Protein AF-A0A7W1AJH5-F1 (afdb_monomer_lite)

pLDDT: mean 73.21, std 15.47, range [35.78, 92.12]

Radius of gyration: 15.32 Å; chains: 1; bounding box: 30×39×43 Å

Secondary structure (DSSP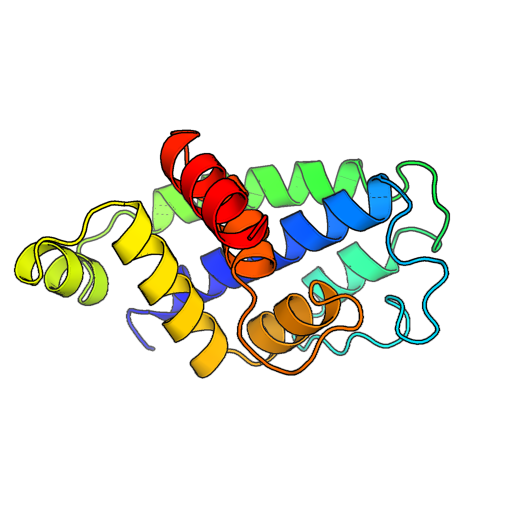, 8-state):
--TTHHHHHHHHHHHHHHHHHHHHTTTTSSSTTSGGG---S-HHHHHHHHSS-S-TTTTTHHHHHHHHHHHHHHHHHT-S--HHHHHHHHTT--HHHHHHHHHHHHHHH-HHHHHHHHHHS-SS-SS--HHHHHHHHHHH-SSSHHHHHHHHHHT-

Structure (mmCIF, N/CA/C/O backbone):
data_AF-A0A7W1AJH5-F1
#
_entry.id   AF-A0A7W1AJH5-F1
#
loop_
_atom_site.group_PDB
_atom_site.id
_atom_site.type_symbol
_atom_site.label_atom_id
_atom_site.label_alt_id
_atom_site.label_comp_id
_atom_site.label_asym_id
_atom_site.label_entity_id
_atom_site.label_seq_id
_atom_site.pdbx_PDB_ins_code
_atom_site.Cartn_x
_atom_site.Cartn_y
_atom_site.Cartn_z
_atom_site.occupancy
_atom_site.B_iso_or_equiv
_atom_site.auth_seq_id
_atom_site.auth_comp_id
_atom_site.auth_asym_id
_atom_site.auth_atom_id
_atom_site.pdbx_PDB_model_num
ATOM 1 N N . MET A 1 1 ? -12.081 16.401 8.264 1.00 48.94 1 MET A N 1
ATOM 2 C CA . MET A 1 1 ? -11.425 15.422 7.370 1.00 48.94 1 MET A CA 1
ATOM 3 C C . MET A 1 1 ? -11.322 14.108 8.123 1.00 48.94 1 MET A C 1
ATOM 5 O O . MET A 1 1 ? -11.073 14.148 9.318 1.00 48.94 1 MET A O 1
ATOM 9 N N . SER A 1 2 ? -11.655 12.993 7.473 1.00 60.62 2 SER A N 1
ATOM 10 C CA . SER A 1 2 ? -11.831 11.677 8.105 1.00 60.62 2 SER A CA 1
ATOM 11 C C . SER A 1 2 ? -10.592 11.236 8.894 1.00 60.62 2 SER A C 1
ATOM 13 O O . SER A 1 2 ? -9.488 11.267 8.360 1.00 60.62 2 SER A O 1
ATOM 15 N N . ASP A 1 3 ? -10.800 10.769 10.125 1.00 80.75 3 ASP A N 1
ATOM 16 C CA . ASP A 1 3 ? -9.815 10.124 11.015 1.00 80.75 3 ASP A CA 1
ATOM 17 C C . ASP A 1 3 ? -9.054 8.955 10.341 1.00 80.75 3 ASP A C 1
ATOM 19 O O . ASP A 1 3 ? -7.963 8.566 10.739 1.00 80.75 3 ASP A O 1
ATOM 23 N N . LEU A 1 4 ? -9.605 8.422 9.246 1.00 84.88 4 LEU A N 1
ATOM 24 C CA . LEU A 1 4 ? -9.017 7.336 8.464 1.00 84.88 4 LEU A CA 1
ATOM 25 C C . LEU A 1 4 ? -8.046 7.811 7.377 1.00 84.88 4 LEU A C 1
ATOM 27 O O . LEU A 1 4 ? -7.324 6.988 6.826 1.00 84.88 4 LEU A O 1
ATOM 31 N N . ALA A 1 5 ? -8.014 9.101 7.031 1.00 87.88 5 ALA A N 1
ATOM 32 C CA . ALA A 1 5 ? -7.222 9.583 5.898 1.00 87.88 5 ALA A CA 1
ATOM 33 C C . ALA A 1 5 ? -5.715 9.253 6.007 1.00 87.88 5 ALA A C 1
ATOM 35 O O . ALA A 1 5 ? -5.160 8.777 5.017 1.00 87.88 5 ALA A O 1
ATOM 36 N N . PRO A 1 6 ? -5.045 9.399 7.171 1.00 87.38 6 PRO A N 1
ATOM 37 C CA . PRO A 1 6 ? -3.642 8.994 7.314 1.00 87.38 6 PRO A CA 1
ATOM 38 C C . PRO A 1 6 ? -3.436 7.483 7.136 1.00 87.38 6 PRO A C 1
ATOM 40 O O . PRO 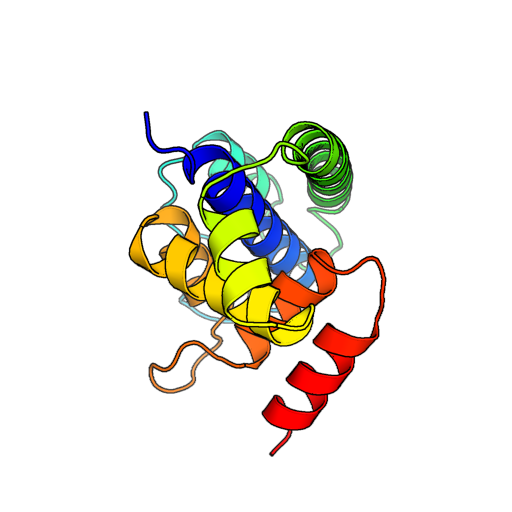A 1 6 ? -2.486 7.049 6.491 1.00 87.38 6 PRO A O 1
ATOM 43 N N . LEU A 1 7 ? -4.368 6.674 7.650 1.00 86.81 7 LEU A N 1
ATOM 44 C CA . LEU A 1 7 ? -4.346 5.216 7.518 1.00 86.81 7 LEU A CA 1
ATOM 45 C C . LEU A 1 7 ? -4.535 4.771 6.060 1.00 86.81 7 LEU A C 1
ATOM 47 O O . LEU A 1 7 ? -3.844 3.871 5.590 1.00 86.81 7 LEU A O 1
ATOM 51 N N . VAL A 1 8 ? -5.428 5.435 5.327 1.00 89.06 8 VAL A N 1
ATOM 52 C CA . VAL A 1 8 ? -5.651 5.194 3.896 1.00 89.06 8 VAL A CA 1
ATOM 53 C C . VAL A 1 8 ? -4.410 5.566 3.083 1.00 89.06 8 VAL A C 1
ATOM 55 O O . VAL A 1 8 ? -3.944 4.760 2.280 1.00 89.06 8 VAL A O 1
ATOM 58 N N . THR A 1 9 ? -3.818 6.738 3.338 1.00 90.06 9 THR A N 1
ATOM 59 C CA . THR A 1 9 ? -2.554 7.156 2.707 1.00 90.06 9 THR A CA 1
ATOM 60 C C . THR A 1 9 ? -1.438 6.152 2.976 1.00 90.06 9 THR A C 1
ATOM 62 O O . THR A 1 9 ? -0.675 5.806 2.074 1.00 90.06 9 THR A O 1
ATOM 65 N N . LEU A 1 10 ? -1.354 5.644 4.207 1.00 87.81 10 LEU A N 1
ATOM 66 C CA . LEU A 1 10 ? -0.370 4.640 4.579 1.00 87.81 10 LEU A CA 1
ATOM 67 C C . LEU A 1 10 ? -0.539 3.353 3.755 1.00 87.81 10 LEU A C 1
ATOM 69 O O . LEU A 1 10 ? 0.439 2.854 3.202 1.00 87.81 10 LEU A O 1
ATOM 73 N N . VAL A 1 11 ? -1.767 2.842 3.619 1.00 88.19 11 VAL A N 1
ATOM 74 C CA . VAL A 1 11 ? -2.050 1.658 2.788 1.00 88.19 11 VAL A CA 1
ATOM 75 C C . VAL A 1 11 ? -1.697 1.900 1.323 1.00 88.19 11 VAL A C 1
ATOM 77 O O . VAL A 1 11 ? -1.055 1.044 0.713 1.00 88.19 11 VAL A O 1
ATOM 80 N N . ARG A 1 12 ? -2.044 3.069 0.769 1.00 91.31 12 ARG A N 1
ATOM 81 C CA . ARG A 1 12 ? -1.682 3.435 -0.607 1.00 91.31 12 ARG A CA 1
ATOM 82 C C . ARG A 1 12 ? -0.172 3.346 -0.826 1.00 91.31 12 ARG A C 1
ATOM 84 O O . ARG A 1 12 ? 0.272 2.700 -1.771 1.00 91.31 12 ARG A O 1
ATOM 91 N N . ARG A 1 13 ? 0.624 3.925 0.082 1.00 90.81 13 ARG A N 1
ATOM 92 C CA . ARG A 1 13 ? 2.097 3.876 0.017 1.00 90.81 13 ARG A CA 1
ATOM 93 C C . ARG A 1 13 ? 2.631 2.447 0.085 1.00 90.81 13 ARG A C 1
ATOM 95 O O . ARG A 1 13 ? 3.586 2.114 -0.611 1.00 90.81 13 ARG A O 1
ATOM 102 N N . TYR A 1 14 ? 2.009 1.577 0.878 1.00 88.62 14 TYR A N 1
ATOM 103 C CA . TYR A 1 14 ? 2.383 0.163 0.912 1.00 88.62 14 TYR A CA 1
ATOM 104 C C . TYR A 1 14 ? 2.070 -0.576 -0.392 1.00 88.62 14 TYR A C 1
ATOM 106 O O . TYR A 1 14 ? 2.892 -1.378 -0.841 1.00 88.62 14 TYR A O 1
ATOM 114 N N . ALA A 1 15 ? 0.927 -0.289 -1.018 1.00 87.56 15 ALA A N 1
ATOM 115 C CA . ALA A 1 15 ? 0.580 -0.836 -2.327 1.00 87.56 15 ALA A CA 1
ATOM 116 C C . ALA A 1 15 ? 1.542 -0.343 -3.421 1.00 87.56 15 ALA A C 1
ATOM 118 O O . ALA A 1 15 ? 2.016 -1.140 -4.231 1.00 87.56 15 ALA A O 1
ATOM 119 N N . GLU A 1 16 ? 1.916 0.937 -3.387 1.00 89.44 16 GLU A N 1
ATOM 120 C CA . GLU A 1 16 ? 2.938 1.504 -4.268 1.00 89.44 16 GLU A CA 1
ATOM 121 C C . GLU A 1 16 ? 4.292 0.795 -4.076 1.00 89.44 16 GLU A C 1
ATOM 123 O O . GLU A 1 16 ? 4.892 0.316 -5.039 1.00 89.44 16 GLU A O 1
ATOM 128 N N . ALA A 1 17 ? 4.744 0.625 -2.829 1.00 88.38 17 ALA A N 1
ATOM 129 C CA . ALA A 1 17 ? 6.003 -0.054 -2.528 1.00 88.38 17 ALA A CA 1
ATOM 130 C C . ALA A 1 17 ? 6.011 -1.515 -3.005 1.00 88.38 17 ALA A C 1
ATOM 132 O O . ALA A 1 17 ? 7.032 -2.006 -3.489 1.00 88.38 17 ALA A O 1
ATOM 133 N N . ALA A 1 18 ? 4.884 -2.220 -2.883 1.00 84.31 18 ALA A N 1
ATOM 134 C CA . ALA A 1 18 ? 4.732 -3.568 -3.419 1.00 84.31 18 ALA A CA 1
ATOM 135 C C . ALA A 1 18 ? 4.888 -3.607 -4.943 1.00 84.31 18 ALA A C 1
ATOM 137 O O . ALA A 1 18 ? 5.587 -4.480 -5.467 1.00 84.31 18 ALA A O 1
ATOM 138 N N . LEU A 1 19 ? 4.300 -2.640 -5.648 1.00 82.56 19 LEU A N 1
ATOM 139 C CA . LEU A 1 19 ? 4.402 -2.551 -7.098 1.00 82.56 19 LEU A CA 1
ATOM 140 C C . LEU A 1 19 ? 5.844 -2.273 -7.536 1.00 82.56 19 LEU A C 1
ATOM 142 O O . LEU A 1 19 ? 6.363 -2.991 -8.389 1.00 82.56 19 LEU A O 1
ATOM 146 N N . LEU A 1 20 ? 6.531 -1.316 -6.901 1.00 84.12 20 LEU A N 1
ATOM 147 C CA . LEU A 1 20 ? 7.938 -1.022 -7.201 1.00 84.12 20 LEU A CA 1
ATOM 148 C C . LEU A 1 20 ? 8.844 -2.247 -6.996 1.00 84.12 20 LEU A C 1
ATOM 150 O O . LEU A 1 20 ? 9.734 -2.494 -7.810 1.00 84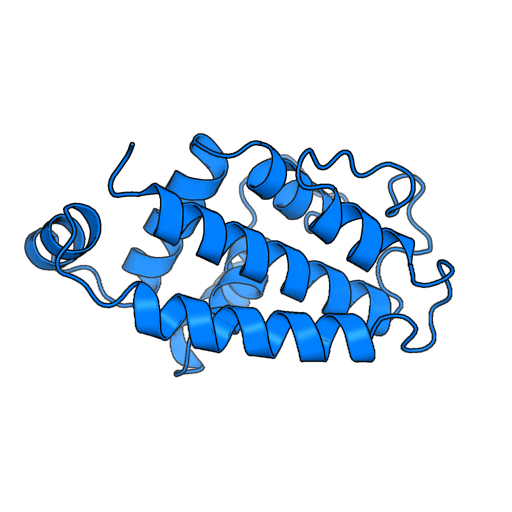.12 20 LEU A O 1
ATOM 154 N N . ARG A 1 21 ? 8.602 -3.065 -5.958 1.00 82.25 21 ARG A N 1
ATOM 155 C CA . ARG A 1 21 ? 9.339 -4.329 -5.762 1.00 82.25 21 ARG A CA 1
ATOM 156 C C . ARG A 1 21 ? 9.132 -5.302 -6.921 1.00 82.25 21 ARG A C 1
ATOM 158 O O . ARG A 1 21 ? 10.103 -5.900 -7.381 1.00 82.25 21 ARG A O 1
ATOM 165 N N . ARG A 1 22 ? 7.898 -5.451 -7.413 1.00 78.00 22 ARG A N 1
ATOM 166 C CA . ARG A 1 22 ? 7.602 -6.324 -8.562 1.00 78.00 22 ARG A CA 1
ATOM 167 C C . ARG A 1 22 ? 8.264 -5.828 -9.845 1.00 78.00 22 ARG A C 1
ATOM 169 O O . ARG A 1 22 ? 8.869 -6.636 -10.548 1.00 78.00 22 ARG A O 1
ATOM 176 N N . LEU A 1 23 ? 8.229 -4.518 -10.093 1.00 78.56 23 LEU A N 1
ATOM 177 C CA . LEU A 1 23 ? 8.905 -3.903 -11.237 1.00 78.56 23 LEU A CA 1
ATOM 178 C C . LEU A 1 23 ? 10.422 -4.098 -11.163 1.00 78.56 23 LEU A C 1
ATOM 180 O O . LEU A 1 23 ? 11.029 -4.553 -12.126 1.00 78.56 23 LEU A O 1
ATOM 184 N N . ASN A 1 24 ? 11.043 -3.871 -10.005 1.00 79.00 24 ASN A N 1
ATOM 185 C CA . ASN A 1 24 ? 12.473 -4.140 -9.826 1.00 79.00 24 ASN A CA 1
ATOM 186 C C . ASN A 1 24 ? 12.834 -5.621 -10.036 1.00 79.00 24 ASN A C 1
ATOM 188 O O . ASN A 1 24 ? 13.918 -5.914 -10.538 1.00 79.00 24 ASN A O 1
ATOM 192 N N . ALA A 1 25 ? 11.924 -6.546 -9.710 1.00 76.56 25 ALA A N 1
ATOM 193 C CA . ALA A 1 25 ? 12.073 -7.978 -9.981 1.00 76.56 25 ALA A CA 1
ATOM 194 C C . ALA A 1 25 ? 11.821 -8.364 -11.456 1.00 76.56 25 ALA A C 1
ATOM 196 O O . ALA A 1 25 ? 11.903 -9.540 -11.804 1.00 76.56 25 ALA A O 1
ATOM 197 N N . GLY A 1 26 ? 11.494 -7.403 -12.327 1.00 71.62 26 GLY A N 1
ATOM 198 C CA . GLY A 1 26 ? 11.182 -7.638 -13.739 1.00 71.62 26 GLY A CA 1
ATOM 199 C C . GLY A 1 26 ? 9.782 -8.209 -13.993 1.00 71.62 26 GLY A C 1
ATOM 200 O O . GLY A 1 26 ? 9.441 -8.520 -15.135 1.00 71.62 26 GLY A O 1
ATOM 201 N N . SER A 1 27 ? 8.960 -8.340 -12.949 1.00 65.31 27 SER A N 1
ATOM 202 C CA . SER A 1 27 ? 7.582 -8.813 -13.051 1.00 65.31 27 SER A CA 1
ATOM 203 C C . SER A 1 27 ? 6.669 -7.675 -13.500 1.00 65.31 27 SER A C 1
ATOM 205 O O . SER A 1 27 ? 6.725 -6.572 -12.960 1.00 65.31 27 SER A O 1
ATOM 207 N N . GLY A 1 28 ? 5.823 -7.943 -14.498 1.00 59.94 28 GLY A N 1
ATOM 208 C CA . GLY A 1 28 ? 4.931 -6.931 -15.056 1.00 59.94 28 GLY A CA 1
ATOM 209 C C . GLY A 1 28 ? 5.625 -5.965 -16.016 1.00 59.94 28 GLY A C 1
ATOM 210 O O . GLY A 1 28 ? 5.331 -4.786 -15.962 1.00 59.94 28 GLY A O 1
ATOM 211 N N . PHE A 1 29 ? 6.516 -6.437 -16.898 1.00 56.69 29 PHE A N 1
ATOM 212 C CA . PHE A 1 29 ? 6.902 -5.720 -18.133 1.00 56.69 29 PHE A CA 1
ATOM 213 C C . PHE A 1 29 ? 6.351 -6.371 -19.412 1.00 56.69 29 PHE A C 1
ATOM 215 O O . PHE A 1 29 ? 6.265 -5.722 -20.448 1.00 56.69 29 PHE A O 1
ATOM 222 N N . ALA A 1 30 ? 5.951 -7.645 -19.336 1.00 50.22 30 ALA A N 1
ATOM 223 C CA . ALA A 1 30 ? 5.447 -8.432 -20.464 1.00 50.22 30 ALA A CA 1
ATOM 224 C C . ALA A 1 30 ? 3.907 -8.539 -20.526 1.00 50.22 30 ALA A C 1
ATOM 226 O O . ALA A 1 30 ? 3.374 -9.201 -21.415 1.00 50.22 30 ALA A O 1
ATOM 227 N N . ASP A 1 31 ? 3.175 -7.926 -19.588 1.00 55.50 31 ASP A N 1
ATOM 228 C CA . ASP A 1 31 ? 1.709 -7.865 -19.639 1.00 55.50 31 ASP A CA 1
ATOM 229 C C . ASP A 1 31 ? 1.274 -6.607 -20.435 1.00 55.50 31 ASP A C 1
ATOM 231 O O . ASP A 1 31 ? 1.775 -5.519 -20.201 1.00 55.50 31 ASP A O 1
ATOM 235 N N . PRO A 1 32 ? 0.361 -6.679 -21.414 1.00 43.72 32 PRO A N 1
ATOM 236 C CA . PRO A 1 32 ? -0.152 -5.491 -22.110 1.00 43.72 32 PRO A CA 1
ATOM 237 C C . PRO A 1 32 ? -0.826 -4.443 -21.200 1.00 43.72 32 PRO A C 1
ATOM 239 O O . PRO A 1 32 ? -1.102 -3.338 -21.659 1.00 43.72 32 PRO A O 1
ATOM 242 N N . ARG A 1 33 ? -1.110 -4.789 -19.934 1.00 48.78 33 ARG A N 1
ATOM 243 C CA . ARG A 1 33 ? -1.689 -3.918 -18.888 1.00 48.78 33 ARG A CA 1
ATOM 244 C C . ARG A 1 33 ? -0.644 -3.303 -17.934 1.00 48.78 33 ARG A C 1
ATOM 246 O O . ARG A 1 33 ? -0.976 -2.833 -16.853 1.00 48.78 33 ARG A O 1
ATOM 253 N N . VAL A 1 34 ? 0.628 -3.356 -18.317 1.00 56.16 34 VAL A N 1
ATOM 254 C CA . VAL A 1 34 ? 1.827 -2.897 -17.579 1.00 56.16 34 VAL A CA 1
ATOM 255 C C . VAL A 1 34 ? 1.900 -1.368 -17.451 1.00 56.16 34 VAL A C 1
ATOM 257 O O . VAL A 1 34 ? 1.235 -0.684 -18.234 1.00 56.16 34 VAL A O 1
ATOM 260 N N . PRO A 1 35 ? 2.679 -0.811 -16.483 1.00 51.34 35 PRO A N 1
ATOM 261 C CA . PRO A 1 35 ? 2.449 0.459 -15.769 1.00 51.34 35 PRO A CA 1
ATOM 262 C C . PRO A 1 35 ? 2.187 1.720 -16.585 1.00 51.34 35 PRO A C 1
ATOM 264 O O . PRO A 1 35 ? 1.687 2.694 -16.038 1.00 51.34 35 PRO A O 1
ATOM 267 N N . SER A 1 36 ? 2.450 1.693 -17.889 1.00 52.28 36 SER A N 1
ATOM 268 C CA . SER A 1 36 ? 1.985 2.695 -18.850 1.00 52.28 36 SER A CA 1
ATOM 269 C C . SER A 1 36 ? 0.468 2.968 -18.841 1.00 52.28 36 SER A C 1
ATOM 271 O O . SER A 1 36 ? 0.044 3.931 -19.469 1.00 52.28 36 SER A O 1
ATOM 273 N N . GLN A 1 37 ? -0.347 2.148 -18.160 1.00 62.78 37 GLN A N 1
ATOM 274 C CA . GLN A 1 37 ? -1.810 2.300 -18.072 1.00 62.78 37 GLN A CA 1
ATOM 275 C C . GLN A 1 37 ? -2.346 2.513 -16.644 1.00 62.78 37 GLN A C 1
ATOM 277 O O . GLN A 1 37 ? -3.561 2.515 -16.458 1.00 62.78 37 GLN A O 1
ATOM 282 N N . ILE A 1 38 ? -1.488 2.667 -15.625 1.00 77.69 38 ILE A N 1
ATOM 283 C CA . ILE A 1 38 ? -1.965 2.929 -14.257 1.00 77.69 38 ILE A CA 1
ATOM 284 C C . ILE A 1 38 ? -2.318 4.412 -14.142 1.00 77.69 38 ILE A C 1
ATOM 286 O O . ILE A 1 38 ? -1.461 5.278 -14.312 1.00 77.69 38 ILE A O 1
ATOM 290 N N . TYR A 1 39 ? -3.577 4.698 -13.817 1.00 81.88 39 TYR A N 1
ATOM 291 C CA . TYR A 1 39 ? -4.063 6.055 -13.596 1.00 81.88 39 TYR A CA 1
ATOM 292 C C . TYR A 1 39 ? -4.126 6.342 -12.098 1.00 81.88 39 TYR A C 1
ATOM 294 O O . TYR A 1 39 ? -5.067 5.932 -11.424 1.00 81.88 39 TYR A O 1
ATOM 302 N N . LEU A 1 40 ? -3.127 7.059 -11.583 1.00 87.00 40 LEU A N 1
ATOM 303 C CA . LEU A 1 40 ? -3.138 7.564 -10.210 1.00 87.00 40 LEU A CA 1
ATOM 304 C C . LEU A 1 40 ? -3.461 9.053 -10.205 1.00 87.00 40 LEU A C 1
ATOM 306 O O . LEU A 1 40 ? -2.981 9.805 -11.052 1.00 87.00 40 LEU A O 1
ATOM 310 N N . ARG A 1 41 ? -4.260 9.477 -9.228 1.00 90.12 41 ARG A N 1
ATOM 311 C CA . ARG A 1 41 ? -4.502 10.896 -8.942 1.00 90.12 41 ARG A CA 1
ATOM 312 C C . ARG A 1 41 ? -3.347 11.518 -8.176 1.00 90.12 41 ARG A C 1
ATOM 314 O O . ARG A 1 41 ? -3.104 12.712 -8.307 1.00 90.12 41 ARG A O 1
ATOM 321 N N . ASP A 1 42 ? -2.652 10.725 -7.370 1.00 88.94 42 ASP A N 1
ATOM 322 C CA . ASP A 1 42 ? -1.395 11.115 -6.750 1.00 88.94 42 ASP A CA 1
ATOM 323 C C . ASP A 1 42 ? -0.285 11.216 -7.809 1.00 88.94 42 ASP A C 1
ATOM 325 O O . ASP A 1 42 ? 0.341 10.225 -8.196 1.00 88.94 42 ASP A O 1
ATOM 329 N N . GLU A 1 43 ? -0.039 12.442 -8.271 1.00 87.31 43 GLU A N 1
ATOM 330 C CA . GLU A 1 43 ? 0.994 12.750 -9.264 1.00 87.31 43 GLU A CA 1
ATOM 331 C C . GLU A 1 43 ? 2.397 12.333 -8.797 1.00 87.31 43 GLU A C 1
ATOM 333 O O . GLU A 1 43 ? 3.227 11.933 -9.614 1.00 87.31 43 GLU A O 1
ATOM 338 N N . SER A 1 44 ? 2.665 12.372 -7.486 1.00 86.94 44 SER A N 1
ATOM 339 C CA . SER A 1 44 ? 3.963 11.973 -6.934 1.00 86.94 44 SER A CA 1
ATOM 340 C C . SER A 1 44 ? 4.176 10.463 -7.035 1.00 86.94 44 SER A C 1
ATOM 342 O O . SER A 1 44 ? 5.252 10.013 -7.437 1.00 86.94 44 SER A O 1
ATOM 344 N N . ALA A 1 45 ? 3.133 9.681 -6.744 1.00 86.69 45 ALA A N 1
ATOM 345 C CA . ALA A 1 45 ? 3.150 8.232 -6.904 1.00 86.69 45 ALA A CA 1
ATOM 346 C C . ALA A 1 45 ? 3.275 7.851 -8.385 1.00 86.69 45 ALA A C 1
ATOM 348 O O . ALA A 1 45 ? 4.086 6.995 -8.746 1.00 86.69 45 ALA A O 1
ATOM 349 N N . LEU A 1 46 ? 2.538 8.544 -9.263 1.00 85.25 46 LEU A N 1
ATOM 350 C CA . LEU A 1 46 ? 2.632 8.337 -10.707 1.00 85.25 46 LEU A CA 1
ATOM 351 C C . LEU A 1 46 ? 4.052 8.612 -11.218 1.00 85.25 46 LEU A C 1
ATOM 353 O O . LEU A 1 46 ? 4.603 7.796 -11.955 1.00 85.25 46 LEU A O 1
ATOM 357 N N . ALA A 1 47 ? 4.674 9.712 -10.786 1.00 83.69 47 ALA A N 1
ATOM 358 C CA . ALA A 1 47 ? 6.038 10.064 -11.166 1.00 83.69 47 ALA A CA 1
ATOM 359 C C . ALA A 1 47 ? 7.070 9.030 -10.685 1.00 83.69 47 ALA A C 1
ATOM 361 O O . ALA A 1 47 ? 7.982 8.691 -11.438 1.00 83.69 47 ALA A O 1
ATOM 362 N N . ARG A 1 48 ? 6.924 8.477 -9.471 1.00 85.50 48 ARG A N 1
ATOM 363 C CA . ARG A 1 48 ? 7.810 7.407 -8.973 1.00 85.50 48 ARG A CA 1
ATOM 364 C C . ARG A 1 48 ? 7.684 6.127 -9.798 1.00 85.50 48 ARG A C 1
ATO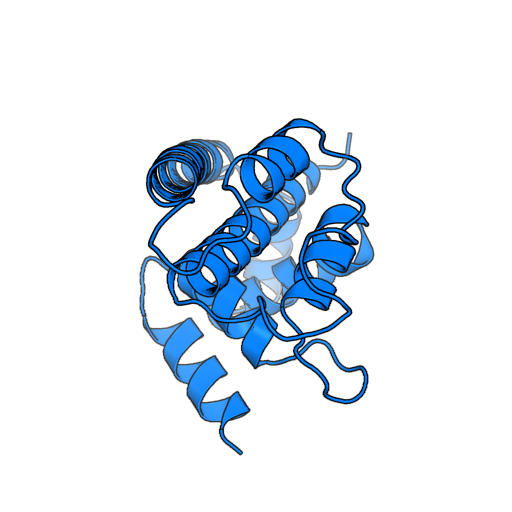M 366 O O . ARG A 1 48 ? 8.701 5.515 -10.121 1.00 85.50 48 ARG A O 1
ATOM 373 N N . ILE A 1 49 ? 6.467 5.743 -10.182 1.00 80.06 49 ILE A N 1
ATOM 374 C CA . ILE A 1 49 ? 6.211 4.538 -10.988 1.00 80.06 49 ILE A CA 1
ATOM 375 C C . ILE A 1 49 ? 6.677 4.726 -12.440 1.00 80.06 49 ILE A C 1
ATOM 377 O O . ILE A 1 49 ? 7.319 3.836 -13.000 1.00 80.06 49 ILE A O 1
ATOM 381 N N . ALA A 1 50 ? 6.394 5.883 -13.043 1.00 75.25 50 ALA A N 1
ATOM 382 C CA . ALA A 1 50 ? 6.734 6.192 -14.433 1.00 75.25 50 ALA A CA 1
ATOM 383 C C . ALA A 1 50 ? 8.199 6.628 -14.633 1.00 75.25 50 ALA A C 1
ATOM 385 O O . ALA A 1 50 ? 8.710 6.563 -15.749 1.00 75.25 50 ALA A O 1
ATOM 386 N N . GLY A 1 51 ? 8.879 7.074 -13.570 1.00 66.19 51 GLY A N 1
ATOM 387 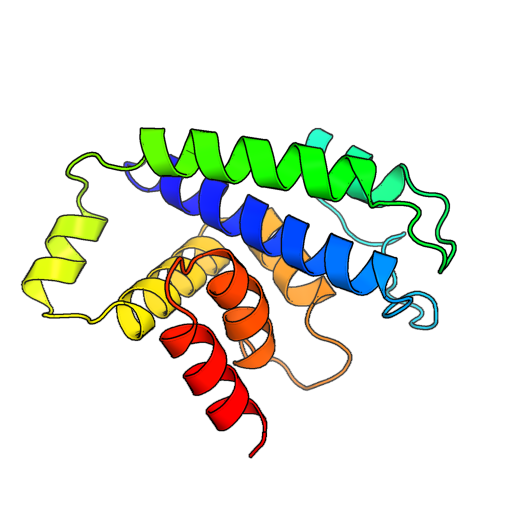C CA . GLY A 1 51 ? 10.228 7.648 -13.629 1.00 66.19 51 GLY A CA 1
ATOM 388 C C . GLY A 1 51 ? 11.341 6.645 -13.940 1.00 66.19 51 GLY A C 1
ATOM 389 O O . GLY A 1 51 ? 12.385 7.031 -14.464 1.00 66.19 51 GLY A O 1
ATOM 390 N N . GLY A 1 52 ? 11.129 5.354 -13.678 1.00 60.47 52 GLY A N 1
ATOM 391 C CA . GLY A 1 52 ? 11.995 4.305 -14.206 1.00 60.47 52 GLY A CA 1
ATOM 392 C C . GLY A 1 52 ? 11.570 3.985 -15.632 1.00 60.47 52 GLY A C 1
ATOM 393 O O . GLY A 1 52 ? 10.458 3.499 -15.834 1.00 60.47 52 GLY A O 1
ATOM 394 N N . THR A 1 53 ? 12.442 4.206 -16.629 1.00 56.22 53 THR A N 1
ATOM 395 C CA . THR A 1 53 ? 12.266 3.578 -17.954 1.00 56.22 53 THR A CA 1
ATOM 396 C C . THR A 1 53 ? 11.879 2.131 -17.712 1.00 56.22 53 THR A C 1
ATOM 398 O O . THR A 1 53 ? 12.601 1.491 -16.953 1.00 56.22 53 THR A O 1
ATOM 401 N N . LEU A 1 54 ? 10.762 1.668 -18.290 1.00 56.59 54 LEU A N 1
ATOM 402 C CA . LEU A 1 54 ? 10.122 0.364 -18.061 1.00 56.59 54 LEU A CA 1
ATOM 403 C C . LEU A 1 54 ? 11.044 -0.827 -18.416 1.00 56.59 54 LEU A C 1
ATOM 405 O O . LEU A 1 54 ? 10.769 -1.613 -19.320 1.00 56.59 54 LEU A O 1
ATOM 409 N N . ARG A 1 55 ? 12.196 -0.915 -17.760 1.00 56.47 55 ARG A N 1
ATOM 410 C CA . ARG A 1 55 ? 13.306 -1.805 -18.044 1.00 56.47 55 ARG A CA 1
ATOM 411 C C . ARG A 1 55 ? 13.504 -2.688 -16.815 1.00 56.47 55 ARG A C 1
ATOM 413 O O . ARG A 1 55 ? 13.666 -2.168 -15.713 1.00 56.47 55 ARG A O 1
ATOM 420 N N . PRO A 1 56 ? 13.541 -4.013 -16.988 1.00 56.41 56 PRO A N 1
ATOM 421 C CA . PRO A 1 56 ? 13.706 -4.965 -15.897 1.00 56.41 56 PRO A CA 1
ATOM 422 C C . PRO A 1 56 ? 15.161 -4.991 -15.404 1.00 56.41 56 PRO A C 1
ATOM 424 O O . PRO A 1 56 ? 15.883 -5.944 -15.667 1.00 56.41 56 PRO A O 1
ATOM 427 N N . GLN A 1 57 ? 15.630 -3.920 -14.756 1.00 64.12 57 GLN A N 1
ATOM 428 C CA . GLN A 1 57 ? 16.996 -3.806 -14.222 1.00 64.12 57 GLN A CA 1
ATOM 429 C C . GLN A 1 57 ? 17.068 -2.836 -13.032 1.00 64.12 57 GLN A C 1
ATOM 431 O O . GLN A 1 57 ? 17.841 -1.883 -13.070 1.00 64.12 57 GLN A O 1
ATOM 436 N N . ARG A 1 58 ? 16.275 -3.049 -11.968 1.00 71.12 58 ARG A N 1
ATOM 437 C CA . ARG A 1 58 ? 16.392 -2.253 -10.722 1.00 71.12 58 ARG A CA 1
ATOM 438 C C . ARG A 1 58 ? 16.177 -0.738 -10.902 1.00 71.12 58 ARG A C 1
ATOM 440 O O . ARG A 1 58 ? 16.628 0.076 -10.100 1.00 71.12 58 ARG A O 1
ATOM 447 N N . SER A 1 59 ? 15.453 -0.348 -11.950 1.00 75.00 59 SER A N 1
ATOM 448 C CA . SER A 1 59 ? 15.230 1.049 -12.344 1.00 75.00 59 SER A CA 1
ATOM 449 C C . SER A 1 59 ? 14.493 1.890 -11.300 1.00 75.00 59 SER A C 1
ATOM 451 O O . SER A 1 59 ? 14.483 3.114 -11.402 1.00 75.00 59 SER A O 1
ATOM 453 N N . HIS A 1 60 ? 13.883 1.251 -10.300 1.00 82.38 60 HIS A N 1
ATOM 454 C CA . HIS A 1 60 ? 13.080 1.893 -9.267 1.00 82.38 60 HIS A CA 1
ATOM 455 C C . HIS A 1 60 ? 13.670 1.717 -7.861 1.00 82.38 60 HIS A C 1
ATOM 457 O O . HIS A 1 60 ? 12.970 1.981 -6.890 1.00 82.38 60 HIS A O 1
ATOM 463 N N . GLU A 1 61 ? 14.920 1.256 -7.705 1.00 85.25 61 GLU A N 1
ATOM 464 C CA . GLU A 1 61 ? 15.548 1.058 -6.381 1.00 85.25 61 GLU A CA 1
ATOM 465 C C . GLU A 1 61 ? 15.526 2.337 -5.535 1.00 85.25 61 GLU A C 1
ATOM 467 O O . GLU A 1 61 ? 14.987 2.328 -4.431 1.00 85.25 61 GLU A O 1
ATOM 472 N N . LYS A 1 62 ? 15.988 3.464 -6.090 1.00 86.06 62 LYS A N 1
ATOM 473 C CA . LYS A 1 62 ? 15.976 4.753 -5.383 1.00 86.06 62 LYS A CA 1
ATOM 474 C C . LYS A 1 62 ? 14.563 5.178 -4.966 1.00 86.06 62 LYS A C 1
ATOM 476 O O . LYS A 1 62 ? 14.342 5.566 -3.824 1.00 86.06 62 LYS A O 1
ATOM 481 N N . ALA A 1 63 ? 13.593 5.061 -5.875 1.00 86.88 63 ALA A N 1
ATOM 482 C CA . ALA A 1 63 ? 12.198 5.388 -5.579 1.00 86.88 63 ALA A CA 1
ATOM 483 C C . ALA A 1 63 ? 11.621 4.481 -4.477 1.00 86.88 63 ALA A C 1
ATOM 485 O O . ALA A 1 63 ? 10.883 4.951 -3.615 1.00 86.88 63 ALA A O 1
ATOM 486 N N . ALA A 1 64 ? 11.985 3.195 -4.473 1.00 87.50 64 ALA A N 1
ATOM 487 C CA . ALA A 1 64 ? 11.568 2.247 -3.447 1.00 87.50 64 ALA A CA 1
ATOM 488 C C . ALA A 1 64 ? 12.189 2.565 -2.075 1.00 87.50 64 ALA A C 1
ATOM 490 O O . ALA A 1 64 ? 11.500 2.461 -1.060 1.00 87.50 64 ALA A O 1
ATOM 491 N N . GLU A 1 65 ? 13.458 2.975 -2.028 1.00 87.94 65 GLU A N 1
ATOM 492 C CA . GLU A 1 65 ? 14.138 3.397 -0.796 1.00 87.94 65 GLU A CA 1
ATOM 493 C C . GLU A 1 65 ? 13.530 4.674 -0.209 1.00 87.94 65 GLU A C 1
ATOM 495 O O . GLU A 1 65 ? 13.255 4.741 0.995 1.00 87.94 65 GLU A O 1
ATOM 500 N N . ASP A 1 66 ? 13.283 5.669 -1.063 1.00 88.62 66 ASP A N 1
ATOM 501 C CA . ASP A 1 66 ? 12.664 6.934 -0.676 1.00 88.62 66 ASP A CA 1
ATOM 502 C C . ASP A 1 66 ? 11.248 6.703 -0.130 1.00 88.62 66 ASP A C 1
ATOM 504 O O . ASP A 1 66 ? 10.924 7.150 0.973 1.00 88.62 66 ASP A O 1
ATOM 508 N N . LEU A 1 67 ? 10.443 5.897 -0.827 1.00 89.94 67 LEU A N 1
ATOM 509 C CA . LEU A 1 67 ? 9.101 5.528 -0.382 1.00 89.94 67 LEU A CA 1
ATOM 510 C C . LEU A 1 67 ? 9.121 4.717 0.924 1.00 89.94 67 LEU A C 1
ATOM 512 O O . LEU A 1 67 ? 8.285 4.927 1.803 1.00 89.94 67 LEU A O 1
ATOM 516 N N . ALA A 1 68 ? 10.092 3.817 1.107 1.00 88.00 68 ALA A N 1
ATOM 517 C CA . ALA A 1 68 ? 10.241 3.068 2.354 1.00 88.00 68 ALA A CA 1
ATOM 518 C C . ALA A 1 68 ? 10.556 3.984 3.548 1.00 88.00 68 ALA A C 1
ATOM 520 O O . ALA A 1 68 ? 10.108 3.712 4.666 1.00 88.00 68 ALA A O 1
ATOM 521 N N . ARG A 1 69 ? 11.309 5.071 3.334 1.00 86.81 69 ARG A N 1
ATOM 522 C CA . ARG A 1 69 ? 11.541 6.106 4.352 1.00 86.81 69 ARG A CA 1
ATOM 523 C C . ARG A 1 69 ? 10.251 6.857 4.671 1.00 86.81 69 ARG A C 1
ATOM 525 O O . ARG A 1 69 ? 9.859 6.891 5.834 1.00 86.81 69 ARG A O 1
ATOM 532 N N . GLU A 1 70 ? 9.534 7.322 3.651 1.00 88.06 70 GLU A N 1
ATOM 533 C CA . GLU A 1 70 ? 8.246 8.005 3.822 1.00 88.06 70 GLU A CA 1
ATOM 534 C C . GLU A 1 70 ? 7.213 7.159 4.583 1.00 88.06 70 GLU A C 1
ATOM 536 O O . GLU A 1 70 ? 6.438 7.683 5.383 1.00 88.06 70 GLU A O 1
ATOM 541 N N . ILE A 1 71 ? 7.186 5.847 4.345 1.00 87.56 71 ILE A N 1
ATOM 542 C CA . ILE A 1 71 ? 6.326 4.900 5.060 1.00 87.56 71 ILE A CA 1
ATOM 543 C C . ILE A 1 71 ? 6.667 4.853 6.555 1.00 87.56 71 ILE A C 1
ATOM 545 O O . ILE A 1 71 ? 5.756 4.896 7.384 1.00 87.56 71 ILE A O 1
ATOM 549 N N . ARG A 1 72 ? 7.956 4.768 6.916 1.00 85.06 72 ARG A N 1
ATOM 550 C CA . ARG A 1 72 ? 8.391 4.738 8.325 1.00 85.06 72 ARG A CA 1
ATOM 551 C C . ARG A 1 72 ? 8.004 6.023 9.054 1.00 85.06 72 ARG A C 1
ATOM 553 O O . ARG A 1 72 ? 7.466 5.960 10.163 1.00 85.06 72 ARG A O 1
ATOM 560 N N . ASP A 1 73 ? 8.201 7.163 8.402 1.00 83.00 73 ASP A N 1
ATOM 561 C CA . ASP A 1 73 ? 7.863 8.472 8.961 1.00 83.00 73 ASP A CA 1
ATOM 562 C C . ASP A 1 73 ? 6.344 8.591 9.178 1.00 83.00 73 ASP A C 1
ATOM 564 O O . ASP A 1 73 ? 5.878 8.989 10.249 1.00 83.00 73 ASP A O 1
ATOM 568 N N . HIS A 1 74 ? 5.547 8.142 8.202 1.00 82.12 74 HIS A N 1
ATOM 569 C CA . HIS A 1 74 ? 4.086 8.181 8.294 1.00 82.12 74 HIS A CA 1
ATOM 570 C C . HIS A 1 74 ? 3.526 7.207 9.337 1.00 82.12 74 HIS A C 1
ATOM 572 O O . HIS A 1 74 ? 2.582 7.541 10.055 1.00 82.12 74 HIS A O 1
ATOM 578 N N . LYS A 1 75 ? 4.120 6.015 9.471 1.00 76.81 75 LYS A N 1
ATOM 579 C CA . LYS A 1 75 ? 3.726 5.020 10.479 1.00 76.81 75 LYS A CA 1
ATOM 580 C C . LYS A 1 75 ? 3.857 5.589 11.889 1.00 76.81 75 LYS A C 1
ATOM 582 O O . LYS A 1 75 ? 2.925 5.454 12.679 1.00 76.81 75 LYS A O 1
ATOM 587 N N . THR A 1 76 ? 4.961 6.280 12.165 1.00 69.88 76 THR A N 1
ATOM 588 C CA . THR A 1 76 ? 5.206 6.953 13.449 1.00 69.88 76 THR A CA 1
ATOM 589 C C . THR A 1 76 ? 4.160 8.037 13.718 1.00 69.88 76 THR A C 1
ATOM 591 O O . THR A 1 76 ? 3.587 8.085 14.802 1.00 69.88 76 THR A O 1
ATOM 594 N N . ALA A 1 77 ? 3.827 8.846 12.708 1.00 66.12 77 ALA A N 1
ATOM 595 C CA . ALA A 1 77 ? 2.822 9.905 12.827 1.00 66.12 77 ALA A CA 1
ATOM 596 C C . ALA A 1 77 ? 1.379 9.385 13.005 1.00 66.12 77 ALA A C 1
ATOM 598 O O . ALA A 1 77 ? 0.526 10.098 13.526 1.00 66.12 77 ALA A O 1
ATOM 599 N N . THR A 1 78 ? 1.098 8.145 12.591 1.00 67.06 78 THR A N 1
ATOM 600 C CA . THR A 1 78 ? -0.252 7.554 12.634 1.00 67.06 78 THR A CA 1
ATOM 601 C C . THR A 1 78 ? -0.544 6.819 13.958 1.00 67.06 78 THR A C 1
ATOM 603 O O . THR A 1 78 ? -1.665 6.361 14.171 1.00 67.06 78 THR A O 1
ATOM 606 N N . HIS A 1 79 ? 0.423 6.738 14.885 1.00 60.84 79 HIS A N 1
ATOM 607 C CA . HIS A 1 79 ? 0.271 6.134 16.225 1.00 60.84 79 HIS A CA 1
ATOM 608 C C . HIS A 1 79 ? -0.485 7.043 17.222 1.00 60.84 79 HIS A C 1
ATOM 610 O O . HIS A 1 79 ? -0.045 7.272 18.346 1.00 60.84 79 HIS A O 1
ATOM 616 N N . GLY A 1 80 ? -1.645 7.562 16.818 1.00 61.31 80 GLY A N 1
ATOM 617 C CA . GLY A 1 80 ? -2.591 8.274 17.682 1.00 61.31 80 GLY A CA 1
ATOM 618 C C . GLY A 1 80 ? -3.888 7.482 17.846 1.00 61.31 80 GLY A C 1
ATOM 619 O O . GLY A 1 80 ? -4.301 6.773 16.928 1.00 61.31 80 GLY A O 1
ATOM 620 N N . GLY A 1 81 ? -4.536 7.583 19.011 1.00 66.00 81 GLY A N 1
ATOM 621 C CA . GLY A 1 81 ? -5.828 6.942 19.273 1.00 66.00 81 GLY A CA 1
ATOM 622 C C . GLY A 1 81 ? -6.893 7.421 18.285 1.00 66.00 81 GLY A C 1
ATOM 623 O O . GLY A 1 81 ? -7.407 8.527 18.421 1.00 66.00 81 GLY A O 1
ATOM 624 N N . ASN A 1 82 ? -7.211 6.587 17.298 1.00 77.12 82 ASN A N 1
ATOM 625 C CA . ASN A 1 82 ? -8.219 6.848 16.282 1.00 77.12 82 ASN A CA 1
ATOM 626 C C . ASN A 1 82 ? -9.376 5.843 16.420 1.00 77.12 82 ASN A C 1
ATOM 628 O O . ASN A 1 82 ? -9.319 4.842 17.145 1.00 77.12 82 ASN A O 1
ATOM 632 N N . ARG A 1 83 ? -10.492 6.116 15.751 1.00 84.38 83 ARG A N 1
ATOM 633 C CA . ARG A 1 83 ? -11.692 5.267 15.805 1.00 84.38 83 ARG A CA 1
ATOM 634 C C . ARG A 1 83 ? -11.421 3.863 15.273 1.00 84.38 83 ARG A C 1
ATOM 636 O O . ARG A 1 83 ? -12.048 2.915 15.739 1.00 84.38 83 ARG A O 1
ATOM 643 N N . PHE A 1 84 ? -10.477 3.724 14.343 1.00 84.44 84 PHE A N 1
ATOM 644 C CA . PHE A 1 84 ? -10.068 2.427 13.819 1.00 84.44 84 PHE A CA 1
ATOM 645 C C . PHE A 1 84 ? -9.338 1.596 14.882 1.00 84.44 84 PHE A C 1
ATOM 647 O O . PHE A 1 84 ? -9.720 0.451 15.107 1.00 84.44 84 PHE A O 1
ATOM 654 N N . THR A 1 85 ? -8.375 2.169 15.612 1.00 81.69 85 THR A N 1
ATOM 655 C CA . THR A 1 85 ? -7.681 1.461 16.704 1.00 81.69 85 THR A CA 1
ATOM 656 C C . THR A 1 85 ? -8.628 1.114 17.851 1.00 81.69 85 THR A C 1
ATOM 658 O O . THR A 1 85 ? -8.532 0.031 18.423 1.00 81.69 85 THR A O 1
ATOM 661 N N . THR A 1 86 ? -9.616 1.970 18.125 1.00 86.69 86 THR A N 1
ATOM 662 C CA . THR A 1 86 ? -10.686 1.675 19.095 1.00 86.69 86 THR A CA 1
ATOM 663 C C . THR A 1 86 ? -11.548 0.488 18.653 1.00 86.69 86 THR A C 1
ATOM 665 O O . THR A 1 86 ? -11.888 -0.368 19.466 1.00 86.69 86 THR A O 1
ATOM 668 N N . MET A 1 87 ? -11.917 0.421 17.370 1.00 88.12 87 MET A N 1
ATOM 669 C CA . MET A 1 87 ? -12.689 -0.694 16.812 1.00 88.12 87 MET A CA 1
ATOM 670 C C . MET A 1 87 ? -11.892 -2.003 16.859 1.00 88.12 87 MET A C 1
ATOM 672 O O . MET A 1 87 ? -12.429 -3.011 17.305 1.00 88.12 87 MET A O 1
ATOM 676 N N . VAL A 1 88 ? -10.621 -1.973 16.450 1.00 86.81 88 VAL A N 1
ATOM 677 C CA . VAL A 1 88 ? -9.699 -3.120 16.508 1.00 86.81 88 VAL A CA 1
ATOM 678 C C . VAL A 1 88 ? -9.612 -3.681 17.926 1.00 86.81 88 VAL A C 1
ATOM 680 O O . VAL A 1 88 ? -9.792 -4.880 18.109 1.00 86.81 88 VAL A O 1
ATOM 683 N N . ALA A 1 89 ? -9.435 -2.812 18.929 1.00 86.75 89 ALA A N 1
ATOM 684 C CA . ALA A 1 89 ? -9.375 -3.221 20.331 1.00 86.75 89 ALA A CA 1
ATOM 685 C C . ALA A 1 89 ? -10.697 -3.824 20.837 1.00 86.75 89 ALA A C 1
ATOM 687 O O . ALA A 1 89 ? -10.688 -4.769 21.615 1.00 86.75 89 ALA A O 1
ATOM 688 N N . ARG A 1 90 ? -11.849 -3.298 20.397 1.00 91.69 90 ARG A N 1
ATOM 689 C CA . ARG A 1 90 ? -13.172 -3.815 20.799 1.00 91.69 90 ARG A CA 1
ATOM 690 C C . ARG A 1 90 ? -13.511 -5.165 20.181 1.00 91.69 90 ARG A C 1
ATOM 692 O O . ARG A 1 90 ? -14.257 -5.927 20.783 1.00 91.69 90 ARG A O 1
ATOM 699 N N . LEU A 1 91 ? -13.030 -5.407 18.968 1.00 91.19 91 LEU A N 1
ATOM 700 C CA . LEU A 1 91 ? -13.256 -6.646 18.231 1.00 91.19 91 LEU A CA 1
ATOM 701 C C . LEU A 1 91 ? -12.184 -7.706 18.518 1.00 91.19 91 LEU A C 1
ATOM 703 O O . LEU A 1 91 ? -12.266 -8.784 17.941 1.00 91.19 91 LEU A O 1
ATOM 707 N N . ASP A 1 92 ? -11.207 -7.394 19.377 1.00 89.38 92 ASP A N 1
ATOM 708 C CA . ASP A 1 92 ? -10.071 -8.259 19.719 1.00 89.38 92 ASP A CA 1
ATOM 709 C C . ASP A 1 92 ? -9.355 -8.811 18.472 1.00 89.38 92 ASP A C 1
ATOM 711 O O . ASP A 1 92 ? -9.043 -9.995 18.354 1.00 89.38 92 ASP A O 1
ATOM 715 N N . LEU A 1 93 ? -9.153 -7.941 17.474 1.00 82.50 93 LEU A N 1
ATOM 716 C CA . LEU A 1 93 ? -8.512 -8.341 16.225 1.00 82.50 93 LEU A CA 1
ATOM 717 C C . LEU A 1 93 ? -6.999 -8.412 16.410 1.00 82.50 93 LEU A C 1
ATOM 719 O O . LEU A 1 93 ? -6.357 -7.425 16.772 1.00 82.50 93 LEU A O 1
ATOM 723 N N . ASP A 1 94 ? -6.412 -9.549 16.045 1.00 80.44 94 ASP A N 1
ATOM 724 C CA . ASP A 1 94 ? -4.962 -9.658 15.931 1.00 80.44 94 ASP A CA 1
ATOM 725 C C . ASP A 1 94 ? -4.400 -8.786 14.786 1.00 80.44 94 ASP A C 1
ATOM 727 O O . ASP A 1 94 ? -5.125 -8.145 14.010 1.00 80.44 94 ASP A O 1
ATOM 731 N N . ALA A 1 95 ? -3.072 -8.756 14.663 1.00 75.56 95 ALA A N 1
ATOM 732 C CA . ALA A 1 95 ? -2.377 -7.945 13.665 1.00 75.56 95 ALA A CA 1
ATOM 733 C C . ALA A 1 95 ? -2.748 -8.304 12.212 1.00 75.56 95 ALA A C 1
ATOM 735 O O . ALA A 1 95 ? -2.807 -7.416 11.356 1.00 75.56 95 ALA A O 1
ATOM 736 N N . SER A 1 96 ? -3.018 -9.580 11.926 1.00 75.50 96 SER A N 1
ATOM 737 C CA . SER A 1 96 ? -3.363 -10.053 10.582 1.00 75.50 96 SER A CA 1
ATOM 738 C C . SER A 1 96 ? -4.768 -9.602 10.196 1.00 75.50 96 SER A C 1
ATOM 740 O O . SER A 1 96 ? -4.960 -9.016 9.129 1.00 75.50 96 SER A O 1
ATOM 742 N N . HIS A 1 97 ? -5.738 -9.805 11.090 1.00 79.19 97 HIS A N 1
ATOM 743 C CA . HIS A 1 97 ? -7.118 -9.368 10.893 1.00 79.19 97 HIS A CA 1
ATOM 744 C C . HIS A 1 97 ? -7.212 -7.844 10.811 1.00 79.19 97 HIS A C 1
ATOM 746 O O . HIS A 1 97 ? -7.852 -7.307 9.907 1.00 79.19 97 HIS A O 1
ATOM 752 N N . THR A 1 98 ? -6.509 -7.138 11.696 1.00 82.31 98 THR A N 1
ATOM 753 C CA . THR A 1 98 ? -6.417 -5.673 11.678 1.00 82.31 98 THR A CA 1
ATOM 754 C C . THR A 1 98 ? -5.901 -5.166 10.338 1.00 82.31 98 THR A C 1
ATOM 756 O O . THR A 1 98 ? -6.489 -4.268 9.733 1.00 82.31 98 THR A O 1
ATOM 759 N N . GLY A 1 99 ? -4.815 -5.764 9.850 1.00 79.00 99 GLY A N 1
ATOM 760 C CA . GLY A 1 99 ? -4.230 -5.415 8.569 1.00 79.00 99 GLY A CA 1
ATOM 761 C C . GLY A 1 99 ? -5.173 -5.669 7.392 1.00 79.00 99 GLY A C 1
ATOM 762 O O . GLY A 1 99 ? -5.316 -4.804 6.530 1.00 79.00 99 GLY A O 1
ATOM 763 N N . LEU A 1 100 ? -5.867 -6.810 7.378 1.00 82.44 100 LEU A N 1
ATOM 764 C CA . LEU A 1 100 ? -6.847 -7.130 6.340 1.00 82.44 100 LEU A CA 1
ATOM 765 C C . LEU A 1 100 ? -7.996 -6.113 6.310 1.00 82.44 100 LEU A C 1
ATOM 767 O O . LEU A 1 100 ? -8.339 -5.607 5.241 1.00 82.44 100 LEU A O 1
ATOM 771 N N . VAL A 1 101 ? -8.567 -5.780 7.472 1.00 84.38 101 VAL A N 1
ATOM 772 C CA . VAL A 1 101 ? -9.653 -4.793 7.566 1.00 84.38 101 VAL A CA 1
ATOM 773 C C . VAL A 1 101 ? -9.169 -3.421 7.101 1.00 84.38 101 VAL A C 1
ATOM 775 O O . VAL A 1 101 ? -9.869 -2.750 6.345 1.00 84.38 101 VAL A O 1
ATOM 778 N N . LEU A 1 102 ? -7.959 -3.015 7.491 1.00 85.12 102 LEU A N 1
ATOM 779 C CA . LEU A 1 102 ? -7.379 -1.745 7.066 1.00 85.12 102 LEU A CA 1
ATOM 780 C C . LEU A 1 102 ? -7.208 -1.673 5.538 1.00 85.12 102 LEU A C 1
ATOM 782 O O . LEU A 1 102 ? -7.603 -0.681 4.921 1.00 85.12 102 LEU A O 1
ATOM 786 N N . VAL A 1 103 ? -6.673 -2.729 4.918 1.00 85.12 103 VAL A N 1
ATOM 787 C CA . VAL A 1 103 ? -6.526 -2.809 3.456 1.00 85.12 103 VAL A CA 1
ATOM 788 C C . VAL A 1 103 ? -7.889 -2.766 2.764 1.00 85.12 103 VAL A C 1
ATOM 790 O O . VAL A 1 103 ? -8.057 -2.014 1.806 1.00 85.12 103 VAL A O 1
ATOM 793 N N . ALA A 1 104 ? -8.882 -3.503 3.269 1.00 86.25 104 ALA A N 1
ATOM 794 C CA . ALA A 1 104 ? -10.234 -3.508 2.711 1.00 86.25 104 ALA A CA 1
ATOM 795 C C . ALA A 1 104 ? -10.901 -2.123 2.783 1.00 86.25 104 ALA A C 1
ATOM 797 O O . ALA A 1 104 ? -11.505 -1.669 1.809 1.00 86.25 104 ALA A O 1
ATOM 798 N N . VAL A 1 105 ? -10.754 -1.421 3.911 1.00 87.56 105 VAL A N 1
ATOM 799 C CA . VAL A 1 105 ? -11.266 -0.055 4.092 1.00 87.56 105 VAL A CA 1
ATOM 800 C C . VAL A 1 105 ? -10.586 0.914 3.126 1.00 87.56 105 VAL A C 1
ATOM 802 O O . VAL A 1 105 ? -11.273 1.670 2.442 1.00 87.56 105 VAL A O 1
ATOM 805 N N . ALA A 1 106 ? -9.256 0.882 3.017 1.00 89.00 106 ALA A N 1
ATOM 806 C CA . ALA A 1 106 ? -8.533 1.748 2.089 1.00 89.00 106 ALA A CA 1
ATOM 807 C C . ALA A 1 106 ? -8.902 1.465 0.626 1.00 89.00 106 ALA A C 1
ATOM 809 O O . ALA A 1 106 ? -9.184 2.397 -0.119 1.00 89.00 106 ALA A O 1
ATOM 810 N N . TYR A 1 107 ? -9.017 0.195 0.234 1.00 87.56 107 TYR A N 1
ATOM 811 C CA . TYR A 1 107 ? -9.481 -0.204 -1.097 1.00 87.56 107 TYR A CA 1
ATOM 812 C C . TYR A 1 107 ? -10.892 0.325 -1.422 1.00 87.56 107 TYR A C 1
ATOM 814 O O . TYR A 1 107 ? -11.188 0.719 -2.557 1.00 87.56 107 TYR A O 1
ATOM 822 N N . ALA A 1 108 ? -11.791 0.332 -0.434 1.00 89.12 108 ALA A N 1
ATOM 823 C CA . ALA A 1 108 ? -13.145 0.846 -0.604 1.00 89.12 108 ALA A CA 1
ATOM 824 C C . ALA A 1 108 ? -13.170 2.379 -0.735 1.00 89.12 108 ALA A C 1
ATOM 826 O O . ALA A 1 108 ? -13.911 2.909 -1.566 1.00 89.12 108 ALA A O 1
ATOM 827 N N . LEU A 1 109 ? -12.355 3.078 0.060 1.00 90.88 109 LEU A N 1
ATOM 828 C CA . LEU A 1 109 ? -12.392 4.537 0.193 1.00 90.88 109 LEU A CA 1
ATOM 829 C C . LEU A 1 109 ? -11.477 5.292 -0.780 1.00 90.88 109 LEU A C 1
ATOM 831 O O . LEU A 1 109 ? -11.729 6.467 -1.040 1.00 90.88 109 LEU A O 1
ATOM 835 N N . ASP A 1 110 ? -10.438 4.652 -1.314 1.00 92.12 110 ASP A N 1
ATOM 836 C CA . ASP A 1 110 ? -9.410 5.305 -2.119 1.00 92.12 110 ASP A CA 1
ATOM 837 C C . ASP A 1 110 ? -9.234 4.657 -3.493 1.00 92.12 110 ASP A C 1
ATOM 839 O O . ASP A 1 110 ? -8.921 3.471 -3.613 1.00 92.12 110 ASP A O 1
ATOM 843 N N . LEU A 1 111 ? -9.420 5.458 -4.546 1.00 90.81 111 LEU A N 1
ATOM 844 C CA . LEU A 1 111 ? -9.313 4.957 -5.917 1.00 90.81 111 LEU A CA 1
ATOM 845 C C . LEU A 1 111 ? -7.870 4.635 -6.298 1.00 90.81 111 LEU A C 1
ATOM 847 O O . LEU A 1 111 ? -7.655 3.626 -6.954 1.00 90.81 111 LEU A O 1
ATOM 851 N N . ASP A 1 112 ? -6.889 5.407 -5.834 1.00 91.12 112 ASP A N 1
ATOM 852 C CA . ASP A 1 112 ? -5.482 5.128 -6.143 1.00 91.12 112 ASP A CA 1
ATOM 853 C C . ASP A 1 112 ? -5.034 3.808 -5.497 1.00 91.12 112 ASP A C 1
ATOM 855 O O . ASP A 1 112 ? -4.390 2.986 -6.142 1.00 91.12 112 ASP A O 1
ATOM 859 N N . THR A 1 113 ? -5.444 3.547 -4.250 1.00 89.81 113 THR A N 1
ATOM 860 C CA . THR A 1 113 ? -5.242 2.244 -3.595 1.00 89.81 113 THR A CA 1
ATOM 861 C C . THR A 1 113 ? -5.859 1.113 -4.416 1.00 89.81 113 THR A C 1
ATOM 863 O O . THR A 1 113 ? -5.226 0.076 -4.604 1.00 89.81 113 THR A O 1
ATOM 866 N N . ARG A 1 114 ? -7.074 1.303 -4.942 1.00 86.94 114 ARG A N 1
ATOM 867 C CA . ARG A 1 114 ? -7.747 0.308 -5.785 1.00 86.94 114 ARG A CA 1
ATOM 868 C C . ARG A 1 114 ? -6.992 0.041 -7.085 1.00 86.94 114 ARG A C 1
ATOM 870 O O . ARG A 1 114 ? -6.764 -1.122 -7.410 1.00 86.94 114 ARG A O 1
ATOM 877 N N . GLU A 1 115 ? -6.570 1.088 -7.786 1.00 85.94 115 GLU A N 1
ATOM 878 C CA . GLU A 1 115 ? -5.782 0.974 -9.017 1.00 85.94 115 GLU A CA 1
ATOM 879 C C . GLU A 1 115 ? -4.445 0.263 -8.767 1.00 85.94 115 GLU A C 1
ATOM 881 O O . GLU A 1 115 ? -4.086 -0.664 -9.494 1.00 85.94 115 GLU A O 1
ATOM 886 N N . LEU A 1 116 ? -3.744 0.600 -7.679 1.00 85.69 116 LEU A N 1
ATOM 887 C CA . LEU A 1 116 ? -2.511 -0.085 -7.277 1.00 85.69 116 LEU A CA 1
ATOM 888 C C . LEU A 1 116 ? -2.758 -1.567 -6.957 1.00 85.69 116 LEU A C 1
ATOM 890 O O . LEU A 1 116 ? -2.007 -2.433 -7.406 1.00 85.69 116 LEU A O 1
ATOM 894 N N . CYS A 1 117 ? -3.829 -1.889 -6.227 1.00 83.50 117 CYS A N 1
ATOM 895 C CA . CYS A 1 117 ? -4.214 -3.274 -5.961 1.00 83.50 117 CYS A CA 1
ATOM 896 C C . CYS A 1 117 ? -4.535 -4.044 -7.253 1.00 83.50 117 CYS A C 1
ATOM 898 O O . CYS A 1 117 ? -4.148 -5.207 -7.375 1.00 83.50 117 CYS A O 1
ATOM 900 N N . HIS A 1 118 ? -5.197 -3.414 -8.227 1.00 79.81 118 HIS A N 1
ATOM 901 C CA . HIS A 1 118 ? -5.462 -4.020 -9.533 1.00 79.81 118 HIS A CA 1
ATOM 902 C C . HIS A 1 118 ? -4.185 -4.240 -10.345 1.00 79.81 118 HIS A C 1
ATOM 904 O O . HIS A 1 118 ? -4.030 -5.305 -10.939 1.00 79.81 118 HIS A O 1
ATOM 910 N N . ALA A 1 119 ? -3.236 -3.303 -10.310 1.00 79.69 119 ALA A N 1
ATOM 911 C CA . ALA A 1 119 ? -1.930 -3.475 -10.944 1.00 79.69 119 ALA A CA 1
ATOM 912 C C . ALA A 1 119 ? -1.129 -4.644 -10.336 1.00 79.69 119 ALA A C 1
ATOM 914 O O . ALA A 1 119 ? -0.390 -5.335 -11.037 1.00 79.69 119 ALA A O 1
ATOM 915 N N . LEU A 1 120 ? -1.301 -4.907 -9.037 1.00 77.62 120 LEU A N 1
ATOM 916 C CA . LEU A 1 120 ? -0.719 -6.066 -8.351 1.00 77.62 120 LEU A CA 1
ATOM 917 C C . LEU A 1 120 ? -1.448 -7.386 -8.672 1.00 77.62 120 LEU A C 1
ATOM 919 O O . LEU A 1 120 ? -0.883 -8.465 -8.502 1.00 77.62 120 LEU A O 1
ATOM 923 N N . ALA A 1 121 ? -2.688 -7.354 -9.145 1.00 70.69 121 ALA A N 1
ATOM 924 C CA . ALA A 1 121 ? -3.463 -8.549 -9.458 1.00 70.69 121 ALA A CA 1
ATOM 925 C C . ALA A 1 121 ? -3.177 -9.046 -10.888 1.00 70.69 121 ALA A C 1
ATOM 927 O O . ALA A 1 121 ? -3.932 -8.791 -11.828 1.00 70.69 121 ALA A O 1
ATOM 928 N N . ALA A 1 122 ? -2.080 -9.779 -11.085 1.00 56.91 122 ALA A N 1
ATOM 929 C CA . ALA A 1 122 ? -1.747 -10.347 -12.390 1.00 56.91 122 ALA A CA 1
ATOM 930 C C . ALA A 1 122 ? -2.767 -11.437 -12.807 1.00 56.91 122 ALA A C 1
ATOM 932 O O . ALA A 1 122 ? -2.758 -12.552 -12.294 1.00 56.91 122 ALA A O 1
ATOM 933 N N . ARG A 1 123 ? -3.651 -11.118 -13.766 1.00 55.66 123 ARG A N 1
ATOM 934 C CA . ARG A 1 123 ? -4.468 -12.051 -14.586 1.00 55.66 123 ARG A CA 1
ATOM 935 C C . ARG A 1 123 ? -5.223 -13.199 -13.874 1.00 55.66 123 ARG A C 1
ATOM 937 O O . ARG A 1 123 ? -5.385 -14.269 -14.464 1.00 55.66 123 ARG A O 1
ATOM 944 N N . ARG A 1 124 ? -5.788 -13.009 -12.681 1.00 48.88 124 ARG A N 1
ATOM 945 C CA . ARG A 1 124 ? -6.823 -13.928 -12.146 1.00 48.88 124 ARG A CA 1
ATOM 946 C C . ARG A 1 124 ? -8.154 -13.178 -11.939 1.00 48.88 124 ARG A C 1
ATOM 948 O O . ARG A 1 124 ? -8.209 -11.971 -12.142 1.00 48.88 124 ARG A O 1
ATOM 955 N N . ARG A 1 125 ? -9.263 -13.893 -11.688 1.00 43.94 125 ARG A N 1
ATOM 956 C CA . ARG A 1 125 ? -10.670 -13.391 -11.628 1.00 43.94 125 ARG A CA 1
ATOM 957 C C . ARG A 1 125 ? -11.023 -12.636 -10.334 1.00 43.94 125 ARG A C 1
ATOM 959 O O . ARG A 1 125 ? -10.625 -13.125 -9.281 1.00 43.94 125 ARG A O 1
ATOM 966 N N . PRO A 1 126 ? -11.829 -11.557 -10.381 1.00 44.59 126 PRO A N 1
ATOM 967 C CA . PRO A 1 126 ? -11.870 -10.474 -9.395 1.00 44.59 126 PRO A CA 1
ATOM 968 C C . PRO A 1 126 ? -12.244 -10.959 -7.993 1.00 44.59 126 PRO A C 1
ATOM 970 O O . PRO A 1 126 ? -13.404 -11.205 -7.684 1.00 44.59 126 PRO A O 1
ATOM 973 N N . ALA A 1 127 ? -11.244 -11.046 -7.134 1.00 45.47 127 ALA A N 1
ATOM 974 C CA . ALA A 1 127 ? -11.389 -11.034 -5.691 1.00 45.47 127 ALA A CA 1
ATOM 975 C C . ALA A 1 127 ? -10.172 -10.268 -5.168 1.00 45.47 127 ALA A C 1
ATOM 977 O O . ALA A 1 127 ? -9.108 -10.354 -5.774 1.00 45.47 127 ALA A O 1
ATOM 978 N N . LEU A 1 128 ? -10.315 -9.480 -4.103 1.00 50.72 128 LEU A N 1
ATOM 979 C CA . LEU A 1 128 ? -9.173 -8.903 -3.388 1.00 50.72 128 LEU A CA 1
ATOM 980 C C . LEU A 1 128 ? -8.207 -10.049 -3.054 1.00 50.72 128 LEU A C 1
ATOM 982 O O . LEU A 1 128 ? -8.507 -10.874 -2.193 1.00 50.72 128 LEU A O 1
ATOM 986 N N . TYR A 1 129 ? -7.116 -10.178 -3.810 1.00 63.84 129 TYR A N 1
ATOM 987 C CA . TYR A 1 129 ? -6.289 -11.373 -3.718 1.00 63.84 129 TYR A CA 1
ATOM 988 C C . TYR A 1 129 ? -5.562 -11.361 -2.395 1.00 63.84 129 TYR A C 1
ATOM 990 O O . TYR A 1 129 ? -4.897 -10.385 -2.052 1.00 63.84 129 TYR A O 1
ATOM 998 N N . LEU A 1 130 ? -5.635 -12.487 -1.694 1.00 57.38 130 LEU A N 1
ATOM 999 C CA . LEU A 1 130 ? -4.795 -12.774 -0.539 1.00 57.38 130 LEU A CA 1
ATOM 1000 C C . LEU A 1 130 ? -3.317 -12.488 -0.842 1.00 57.38 130 LEU A C 1
ATOM 1002 O O . LEU A 1 130 ? -2.616 -12.013 0.039 1.00 57.38 130 LEU A O 1
ATOM 1006 N N . GLU A 1 131 ? -2.873 -12.666 -2.092 1.00 60.28 131 GLU A N 1
ATOM 1007 C CA . GLU A 1 131 ? -1.543 -12.270 -2.575 1.00 60.28 131 GLU A CA 1
ATOM 1008 C C . GLU A 1 131 ? -1.312 -10.751 -2.555 1.00 60.28 131 GLU A C 1
ATOM 1010 O O . GLU A 1 131 ? -0.279 -10.294 -2.077 1.00 60.28 131 GLU A O 1
ATOM 1015 N N . THR A 1 132 ? -2.272 -9.946 -3.023 1.00 64.94 132 THR A N 1
ATOM 1016 C CA . THR A 1 132 ? -2.206 -8.476 -2.951 1.00 64.94 132 THR A CA 1
ATOM 1017 C C . THR A 1 132 ? -2.222 -8.014 -1.498 1.00 64.94 132 THR A C 1
ATOM 1019 O O . THR A 1 132 ? -1.421 -7.167 -1.110 1.00 64.94 132 THR A O 1
ATOM 1022 N N . CYS A 1 133 ? -3.083 -8.611 -0.671 1.00 65.81 133 CYS A N 1
ATOM 1023 C CA . CYS A 1 133 ? -3.086 -8.368 0.765 1.00 65.81 133 CYS A CA 1
ATOM 1024 C C . CYS A 1 133 ? -1.748 -8.775 1.387 1.00 65.81 133 CYS A C 1
ATOM 1026 O O . CYS A 1 133 ? -1.224 -8.009 2.178 1.00 65.81 133 CYS A O 1
ATOM 1028 N N . ALA A 1 134 ? -1.148 -9.904 1.007 1.00 65.00 134 ALA A N 1
ATOM 1029 C CA . ALA A 1 134 ? 0.152 -10.345 1.506 1.00 65.00 134 ALA A CA 1
ATOM 1030 C C . ALA A 1 134 ? 1.302 -9.427 1.065 1.00 65.00 134 ALA A C 1
ATOM 1032 O O . ALA A 1 134 ? 2.216 -9.185 1.848 1.00 65.00 134 ALA A O 1
ATOM 1033 N N . ASP A 1 135 ? 1.255 -8.880 -0.148 1.00 65.94 135 ASP A N 1
ATOM 1034 C CA . ASP A 1 135 ? 2.261 -7.945 -0.655 1.00 65.94 135 ASP A CA 1
ATOM 1035 C C . ASP A 1 135 ? 2.183 -6.575 0.035 1.00 65.94 135 ASP A C 1
ATOM 1037 O O . ASP A 1 135 ? 3.214 -5.963 0.341 1.00 65.94 135 ASP A O 1
ATOM 1041 N N . VAL A 1 136 ? 0.963 -6.109 0.317 1.00 65.75 136 VAL A N 1
ATOM 1042 C CA . VAL A 1 136 ? 0.701 -4.868 1.060 1.00 65.75 136 VAL A CA 1
ATOM 1043 C C . VAL A 1 136 ? 0.994 -5.069 2.555 1.00 65.75 136 VAL A C 1
ATOM 1045 O O . VAL A 1 136 ? 1.644 -4.232 3.182 1.00 65.75 136 VAL A O 1
ATOM 1048 N N . LEU A 1 137 ? 0.597 -6.209 3.129 1.00 65.31 137 LEU A N 1
ATOM 1049 C CA . LEU A 1 137 ? 0.755 -6.524 4.554 1.00 65.31 137 LEU A CA 1
ATOM 1050 C C . LEU A 1 137 ? 2.166 -6.968 4.931 1.00 65.31 137 LEU A C 1
ATOM 1052 O O . LEU A 1 137 ? 2.640 -6.633 6.014 1.00 65.31 137 LEU A O 1
ATOM 1056 N N . GLY A 1 138 ? 2.876 -7.634 4.023 1.00 59.44 138 GLY A N 1
ATOM 1057 C CA . GLY A 1 138 ? 4.306 -7.905 4.156 1.00 59.44 138 GLY A CA 1
ATOM 1058 C C . GLY A 1 138 ? 5.156 -6.646 4.183 1.00 59.44 138 GLY A C 1
ATOM 1059 O O . GLY A 1 138 ? 6.276 -6.690 4.677 1.00 59.44 138 GLY A O 1
ATOM 1060 N N . ALA A 1 139 ? 4.618 -5.519 3.717 1.00 54.47 139 ALA A N 1
ATOM 1061 C CA . ALA A 1 139 ? 5.239 -4.223 3.913 1.00 54.47 139 ALA A CA 1
ATOM 1062 C C . ALA A 1 139 ? 4.794 -3.550 5.236 1.00 54.47 139 ALA A C 1
ATOM 1064 O O . ALA A 1 139 ? 5.600 -2.865 5.859 1.00 54.47 139 ALA A O 1
ATOM 1065 N N . LEU A 1 140 ? 3.560 -3.790 5.709 1.00 51.81 140 LEU A N 1
ATOM 1066 C CA . LEU A 1 140 ? 3.018 -3.256 6.974 1.00 51.81 140 LEU A CA 1
ATOM 1067 C C . LEU A 1 140 ? 3.670 -3.833 8.243 1.00 51.81 140 LEU A C 1
ATOM 1069 O O . LEU A 1 140 ? 3.786 -3.126 9.256 1.00 51.81 140 LEU A O 1
ATOM 1073 N N . ALA A 1 141 ? 4.072 -5.101 8.219 1.00 47.38 141 ALA A N 1
ATOM 1074 C CA . ALA A 1 141 ? 4.450 -5.816 9.428 1.00 47.38 141 ALA A CA 1
ATOM 1075 C C . ALA A 1 141 ? 5.950 -5.666 9.767 1.00 47.38 141 ALA A C 1
ATOM 1077 O O . ALA A 1 141 ? 6.823 -5.981 8.966 1.00 47.38 141 ALA A O 1
ATOM 1078 N N . HIS A 1 142 ? 6.250 -5.225 10.998 1.00 45.00 142 HIS A N 1
ATOM 1079 C CA . HIS A 1 142 ? 7.571 -5.443 11.621 1.00 45.00 142 HIS A CA 1
ATOM 1080 C C . HIS A 1 142 ? 7.764 -6.905 12.061 1.00 45.00 142 HIS A C 1
ATOM 1082 O O . HIS A 1 142 ? 8.837 -7.268 12.528 1.00 45.00 142 HIS A O 1
ATOM 1088 N N . ASP A 1 143 ? 6.729 -7.727 11.892 1.00 40.97 143 ASP A N 1
ATOM 1089 C CA . ASP A 1 143 ? 6.667 -9.126 12.276 1.00 40.97 143 ASP A CA 1
ATOM 1090 C C . ASP A 1 143 ? 6.328 -9.958 11.021 1.00 40.97 143 ASP A C 1
ATOM 1092 O O . ASP A 1 143 ? 5.318 -9.685 10.377 1.00 40.97 143 ASP A O 1
ATOM 1096 N N . PRO A 1 144 ? 7.149 -10.924 10.584 1.00 47.56 144 PRO A N 1
ATOM 1097 C CA . PRO A 1 144 ? 6.912 -11.681 9.349 1.00 47.56 144 PRO A CA 1
ATOM 1098 C C . PRO A 1 144 ? 5.657 -12.579 9.377 1.00 47.56 144 PRO A C 1
ATOM 1100 O O . PRO A 1 144 ? 5.245 -13.074 8.322 1.00 47.56 144 PRO A O 1
ATOM 1103 N N . ALA A 1 145 ? 5.031 -12.781 10.541 1.00 44.06 145 ALA A N 1
ATOM 1104 C CA . ALA A 1 145 ? 3.920 -13.717 10.727 1.00 44.06 145 ALA A CA 1
ATOM 1105 C C . ALA A 1 145 ? 2.666 -13.456 9.852 1.00 44.06 145 ALA A C 1
ATOM 1107 O O . ALA A 1 145 ? 2.190 -14.409 9.228 1.00 44.06 145 ALA A O 1
ATOM 1108 N N . PRO A 1 146 ? 2.147 -12.217 9.691 1.00 51.91 146 PRO A N 1
ATOM 1109 C CA . PRO A 1 146 ? 0.938 -11.960 8.899 1.00 51.91 146 PRO A CA 1
ATOM 1110 C C . PRO A 1 146 ? 1.154 -12.224 7.406 1.00 51.91 146 PRO A C 1
ATOM 1112 O O . PRO A 1 146 ? 0.290 -12.756 6.713 1.00 51.91 146 PRO A O 1
ATOM 1115 N N . ALA A 1 147 ? 2.342 -11.886 6.901 1.00 53.50 147 ALA A N 1
ATOM 1116 C CA . ALA A 1 147 ? 2.696 -12.054 5.497 1.00 53.50 147 ALA A CA 1
ATOM 1117 C C . ALA A 1 147 ? 3.029 -13.505 5.142 1.00 53.50 147 ALA A C 1
ATOM 1119 O O . ALA A 1 147 ? 2.846 -13.908 3.995 1.00 53.50 147 ALA A O 1
ATOM 1120 N N . ALA A 1 148 ? 3.547 -14.278 6.099 1.00 55.88 148 ALA A N 1
ATOM 1121 C CA . ALA A 1 148 ? 3.749 -15.713 5.947 1.00 55.88 148 ALA A CA 1
ATOM 1122 C C . ALA A 1 148 ? 2.407 -16.459 5.953 1.00 55.88 148 ALA A C 1
ATOM 1124 O O . ALA A 1 148 ? 2.176 -17.287 5.076 1.00 55.88 148 ALA A O 1
ATOM 1125 N N . LEU A 1 149 ? 1.497 -16.105 6.869 1.00 52.56 149 LEU A N 1
ATOM 1126 C CA . LEU A 1 149 ? 0.161 -16.697 6.953 1.00 52.56 149 LEU A CA 1
ATOM 1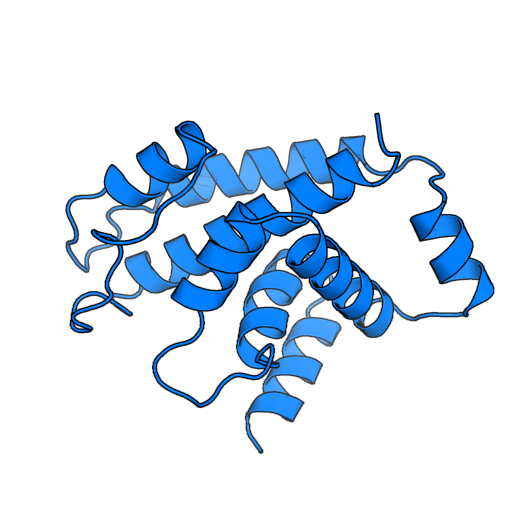127 C C . LEU A 1 149 ? -0.667 -16.417 5.692 1.00 52.56 149 LEU A C 1
ATOM 1129 O O . LEU A 1 149 ? -1.237 -17.335 5.111 1.00 52.56 149 LEU A O 1
ATOM 1133 N N . LEU A 1 150 ? -0.685 -15.171 5.213 1.00 53.91 150 LEU A N 1
ATOM 1134 C CA . LEU A 1 150 ? -1.431 -14.818 4.002 1.00 53.91 150 LEU A CA 1
ATOM 1135 C C . LEU A 1 150 ? -0.825 -15.423 2.731 1.00 53.91 150 LEU A C 1
ATOM 1137 O O . LEU A 1 150 ? -1.572 -15.817 1.840 1.00 53.91 150 LEU A O 1
ATOM 1141 N N . ARG A 1 151 ? 0.508 -15.568 2.658 1.00 55.84 151 ARG A N 1
ATOM 1142 C CA . ARG A 1 151 ? 1.163 -16.313 1.569 1.00 55.84 151 ARG A CA 1
ATOM 1143 C C . ARG A 1 151 ? 0.838 -17.803 1.613 1.00 55.84 151 ARG A C 1
ATOM 1145 O O . ARG A 1 151 ? 0.607 -18.388 0.563 1.00 55.84 151 ARG A O 1
ATOM 1152 N N . ALA A 1 152 ? 0.782 -18.400 2.802 1.00 53.53 152 ALA A N 1
ATOM 1153 C CA . ALA A 1 152 ? 0.384 -19.794 2.967 1.00 53.53 152 ALA A CA 1
ATOM 1154 C C . ALA A 1 152 ? -1.076 -20.025 2.541 1.00 53.53 152 ALA A C 1
ATOM 1156 O O . ALA A 1 152 ? -1.360 -21.000 1.854 1.00 53.53 152 ALA A O 1
ATOM 1157 N N . LEU A 1 153 ? -1.984 -19.100 2.875 1.00 47.59 153 LEU A N 1
ATOM 1158 C CA . LEU A 1 153 ? -3.391 -19.154 2.456 1.00 47.59 153 LEU A CA 1
ATOM 1159 C C . LEU A 1 153 ? -3.588 -18.891 0.954 1.00 47.59 153 LEU A C 1
ATOM 1161 O O . LEU A 1 153 ? -4.553 -19.381 0.379 1.00 47.59 153 LEU A O 1
ATOM 1165 N N . ALA A 1 154 ? -2.696 -18.128 0.318 1.00 47.59 154 ALA A N 1
ATOM 1166 C CA . ALA A 1 154 ? -2.747 -17.838 -1.115 1.00 47.59 154 ALA A CA 1
ATOM 1167 C C . ALA A 1 154 ? -2.174 -18.955 -2.009 1.00 47.59 154 ALA A C 1
ATOM 1169 O O . ALA A 1 154 ? -2.437 -18.961 -3.208 1.00 47.59 154 ALA A O 1
ATOM 1170 N N . ALA A 1 155 ? -1.376 -19.871 -1.451 1.00 47.44 155 ALA A N 1
ATOM 1171 C CA . ALA A 1 155 ? -0.762 -20.978 -2.188 1.00 47.44 155 ALA A CA 1
ATOM 1172 C C . ALA A 1 155 ? -1.692 -22.195 -2.392 1.00 47.44 155 ALA A C 1
ATOM 1174 O O . ALA A 1 155 ? -1.287 -23.146 -3.064 1.00 47.44 155 ALA A O 1
ATOM 1175 N N . GLY A 1 156 ? -2.894 -22.179 -1.799 1.00 35.78 156 GLY A N 1
ATOM 1176 C CA . GLY A 1 156 ? -3.963 -23.165 -2.025 1.00 35.78 156 GLY A CA 1
ATOM 1177 C C . GLY A 1 156 ? -4.847 -22.812 -3.214 1.00 35.78 156 GLY A C 1
ATOM 1178 O O . GLY A 1 156 ? -5.387 -23.762 -3.820 1.00 35.78 156 GLY A O 1
#

Foldseek 3Di:
DDLCVLLLVLLLLLLLLLLLVCQLQVHQLPDPCGLVPQDDPPPVSNCLRVVQPSDNHNSNVVVSVVSLVVSVVSVVVSPDDTPLVVVCVVVVPDLLRSLVVSLVVSCVVPPSSVSSQVNVDPDDDDDSQLSSSLSSVCSVDPDCVNNVVSVVVRVD

Sequence (156 aa):
MSDLAPLVTLVRRYAEAALLRRLNAGSGFADPRVPSQIYLRDESALARIAGGTLRPQRSHEKAAEDLAREIRDHKTATHGGNRFTTMVARLDLDASHTGLVLVAVAYALDLDTRELCHALAARRRPALYLETCADVLGALAHDPAPAALLRALAAG